Protein AF-A0A1F9C204-F1 (afdb_monomer_lite)

Secondary structure (DSSP, 8-state):
-HHHHHHHHHHHHHHHHHHHHHHHHHHHHS---HHHHHHHHHHHHHHHHHH-GGGHHHHHHHTHHHHHHHHHHHHS-------S-------------------

Radius of gyration: 23.45 Å; chains: 1; bounding box: 31×37×88 Å

Foldseek 3Di:
DVVVVVVLLVVLVVVLVVLLVVLLVCLQPPPDDLVVNLVSLVVSLVSNCVSPVPCSVVCVVPRQVSSQVSSCVRPVDGPDDPDPPPPPPPPDDDDDDDDDDDD

Structure (mmCIF, N/CA/C/O backbone):
data_AF-A0A1F9C204-F1
#
_entry.id   AF-A0A1F9C204-F1
#
loop_
_atom_site.group_PDB
_atom_site.id
_atom_site.type_symbol
_atom_site.label_atom_id
_atom_site.label_alt_id
_atom_site.label_comp_id
_atom_site.label_asym_id
_atom_site.label_entity_id
_atom_site.label_seq_id
_atom_site.pdbx_PDB_ins_code
_atom_site.Cartn_x
_atom_site.Cartn_y
_atom_site.Cartn_z
_atom_site.occupancy
_atom_site.B_iso_or_equiv
_atom_site.auth_seq_id
_atom_site.auth_comp_id
_atom_site.auth_asym_id
_atom_site.auth_atom_id
_atom_site.pdbx_PDB_model_num
ATOM 1 N N . MET A 1 1 ? -12.615 0.674 28.118 1.00 56.62 1 MET A N 1
ATOM 2 C CA . MET A 1 1 ? -12.126 -0.393 27.222 1.00 56.62 1 MET A CA 1
ATOM 3 C C . MET A 1 1 ? -12.145 0.074 25.763 1.00 56.62 1 MET A C 1
ATOM 5 O O . MET A 1 1 ? -11.083 0.045 25.165 1.00 56.62 1 MET A O 1
ATOM 9 N N . GLU A 1 2 ? -13.226 0.686 25.253 1.00 61.03 2 GLU A N 1
ATOM 10 C CA . GLU A 1 2 ? -13.294 1.290 23.890 1.00 61.03 2 GLU A CA 1
ATOM 11 C C . GLU A 1 2 ? -12.102 2.181 23.499 1.00 61.03 2 GLU A C 1
ATOM 13 O O . GLU A 1 2 ? -11.596 2.131 22.383 1.00 61.03 2 GLU A O 1
ATOM 18 N N . ASN A 1 3 ? -11.590 2.978 24.438 1.00 76.06 3 ASN A N 1
ATOM 19 C CA . ASN A 1 3 ? -10.454 3.860 24.173 1.00 76.06 3 ASN A CA 1
ATOM 20 C C . ASN A 1 3 ? -9.137 3.121 23.855 1.00 76.06 3 ASN A C 1
ATOM 22 O O . ASN A 1 3 ? -8.234 3.734 23.292 1.00 76.06 3 ASN A O 1
ATOM 26 N N . GLN A 1 4 ? -8.973 1.854 24.251 1.00 83.38 4 GLN A N 1
ATOM 27 C CA . GLN A 1 4 ? -7.763 1.076 23.951 1.00 83.38 4 GLN A CA 1
ATOM 28 C C . GLN A 1 4 ? -7.838 0.433 22.567 1.00 83.38 4 GLN A C 1
ATOM 30 O O . GLN A 1 4 ? -6.882 0.556 21.807 1.00 83.38 4 GLN A O 1
ATOM 35 N N . GLU A 1 5 ? -8.984 -0.143 22.211 1.00 83.75 5 GLU A N 1
ATOM 36 C CA . GLU A 1 5 ? -9.225 -0.742 20.892 1.00 83.75 5 GLU A CA 1
ATOM 37 C C . GLU A 1 5 ? -9.092 0.303 19.777 1.00 83.75 5 GLU A C 1
ATOM 39 O O . GLU A 1 5 ? -8.323 0.112 18.836 1.00 83.75 5 GLU A O 1
ATOM 44 N N . ILE A 1 6 ? -9.704 1.481 19.954 1.00 86.44 6 ILE A N 1
ATOM 45 C CA . ILE A 1 6 ? -9.585 2.602 19.007 1.00 86.44 6 ILE A CA 1
ATOM 46 C C . ILE A 1 6 ? -8.129 3.083 18.888 1.00 86.44 6 ILE A C 1
ATOM 48 O O . ILE A 1 6 ? -7.662 3.454 17.808 1.00 86.44 6 ILE A O 1
ATOM 52 N N . LYS A 1 7 ? -7.370 3.108 19.990 1.00 89.69 7 LYS A N 1
ATOM 53 C CA . LYS A 1 7 ? -5.949 3.498 19.955 1.00 89.69 7 LYS A CA 1
ATOM 54 C C . LYS A 1 7 ? -5.105 2.478 19.206 1.00 89.69 7 LYS A C 1
ATOM 56 O O . LYS A 1 7 ? -4.199 2.875 18.470 1.00 89.69 7 LYS A O 1
ATOM 61 N N . GLU A 1 8 ? -5.383 1.196 19.400 1.00 88.56 8 GLU A N 1
ATOM 62 C CA . GLU A 1 8 ? -4.668 0.118 18.736 1.00 88.56 8 GLU A CA 1
ATOM 63 C C . GLU A 1 8 ? -4.973 0.093 17.239 1.00 88.56 8 GLU A C 1
ATOM 65 O O . GLU A 1 8 ? -4.045 0.065 16.430 1.00 88.56 8 GLU A O 1
ATOM 70 N N . GLU A 1 9 ? -6.237 0.246 16.856 1.00 86.81 9 GLU A N 1
ATOM 71 C CA . GLU A 1 9 ? -6.642 0.376 15.458 1.00 86.81 9 GLU A CA 1
ATOM 72 C C . GLU A 1 9 ? -5.955 1.577 14.788 1.00 86.81 9 GLU A C 1
ATOM 74 O O . GLU A 1 9 ? -5.287 1.433 13.762 1.00 86.81 9 GLU A O 1
ATOM 79 N N . ASN A 1 10 ? -5.977 2.752 15.426 1.00 90.19 10 ASN A N 1
ATOM 80 C CA . ASN A 1 10 ? -5.262 3.934 14.934 1.00 90.19 10 ASN A CA 1
ATOM 81 C C . ASN A 1 10 ? -3.743 3.729 14.834 1.00 90.19 10 ASN A C 1
ATOM 83 O O . ASN A 1 10 ? -3.071 4.367 14.015 1.00 90.19 10 ASN A O 1
ATOM 87 N N . ARG A 1 11 ? -3.157 2.885 15.689 1.00 91.44 11 ARG A N 1
ATOM 88 C CA . ARG A 1 11 ? -1.736 2.527 15.611 1.00 91.44 11 ARG A CA 1
ATOM 89 C C . ARG A 1 11 ? -1.472 1.644 14.394 1.00 91.44 11 ARG A C 1
ATOM 91 O O . ARG A 1 11 ? -0.537 1.938 13.653 1.00 91.44 11 ARG A O 1
ATOM 98 N N . ARG A 1 12 ? -2.316 0.637 14.148 1.00 91.44 12 ARG A N 1
ATOM 99 C CA . ARG A 1 12 ? -2.231 -0.241 12.970 1.00 91.44 12 ARG A CA 1
ATOM 100 C C . ARG A 1 12 ? -2.407 0.546 11.669 1.00 91.44 12 ARG A C 1
ATOM 102 O O . ARG A 1 12 ? -1.619 0.362 10.747 1.00 91.44 12 ARG A O 1
ATOM 109 N N . ILE A 1 13 ? -3.353 1.492 11.619 1.00 90.56 13 ILE A N 1
ATOM 110 C CA . ILE A 1 13 ? -3.580 2.350 10.440 1.00 90.56 13 ILE A CA 1
ATOM 111 C C . ILE A 1 13 ? -2.344 3.205 10.151 1.00 90.56 13 ILE A C 1
ATOM 113 O O . ILE A 1 13 ? -1.888 3.283 9.011 1.00 90.56 13 ILE A O 1
ATOM 117 N N . ARG A 1 14 ? -1.780 3.853 11.179 1.00 92.94 14 ARG A N 1
ATOM 118 C CA . ARG A 1 14 ? -0.570 4.675 11.021 1.00 92.94 14 ARG A CA 1
ATOM 119 C C . ARG A 1 14 ? 0.629 3.852 10.572 1.00 92.94 14 ARG A C 1
ATOM 121 O O . ARG A 1 14 ? 1.359 4.294 9.693 1.00 92.94 14 ARG A O 1
ATOM 128 N N . PHE A 1 15 ? 0.800 2.666 11.146 1.00 92.81 15 PHE A N 1
ATOM 129 C CA . PHE A 1 15 ? 1.866 1.752 10.762 1.00 92.81 15 PHE A CA 1
ATOM 130 C C . PHE A 1 15 ? 1.729 1.295 9.305 1.00 92.81 15 PHE A C 1
ATOM 132 O O . PHE A 1 15 ? 2.692 1.391 8.551 1.00 92.81 15 PHE A O 1
ATOM 139 N N . LEU A 1 16 ? 0.526 0.900 8.875 1.00 92.31 16 LEU A N 1
ATOM 140 C CA . LEU A 1 16 ? 0.289 0.504 7.487 1.00 92.31 16 LEU A CA 1
ATOM 141 C C . LEU A 1 16 ? 0.556 1.654 6.508 1.00 92.31 16 LEU A C 1
ATOM 143 O O . LEU A 1 16 ? 1.208 1.451 5.490 1.00 92.31 16 LEU A O 1
ATOM 147 N N . ARG A 1 17 ? 0.099 2.874 6.824 1.00 91.75 17 ARG A N 1
ATOM 148 C CA . ARG A 1 17 ? 0.383 4.060 5.996 1.00 91.75 17 ARG A CA 1
ATOM 149 C C . ARG A 1 17 ? 1.883 4.304 5.866 1.00 91.75 17 ARG A C 1
ATOM 151 O O . ARG A 1 17 ? 2.355 4.518 4.759 1.00 91.75 17 ARG A O 1
ATOM 158 N N . PHE A 1 18 ? 2.616 4.215 6.974 1.00 94.81 18 PHE A N 1
ATOM 159 C CA . PHE A 1 18 ? 4.068 4.352 6.965 1.00 94.81 18 PHE A CA 1
ATOM 160 C C . PHE A 1 18 ? 4.746 3.295 6.083 1.00 94.81 18 PHE A C 1
ATOM 162 O O . PHE A 1 18 ? 5.582 3.657 5.262 1.00 94.81 18 PHE A O 1
ATOM 169 N N . LEU A 1 19 ? 4.364 2.017 6.211 1.00 94.56 19 LEU A N 1
ATOM 170 C CA . LEU A 1 19 ? 4.906 0.942 5.374 1.00 94.56 19 LEU A CA 1
ATOM 171 C C . LEU A 1 19 ? 4.646 1.194 3.888 1.00 94.56 19 LEU A C 1
ATOM 173 O O . LEU A 1 19 ? 5.568 1.120 3.087 1.00 94.56 19 LEU A O 1
ATOM 177 N N . VAL A 1 20 ? 3.410 1.545 3.527 1.00 93.56 20 VAL A N 1
ATOM 178 C CA . VAL A 1 20 ? 3.053 1.848 2.136 1.00 93.56 20 VAL A CA 1
ATOM 179 C C . VAL A 1 20 ? 3.877 3.015 1.596 1.00 93.56 20 VAL A C 1
ATOM 181 O O . VAL A 1 20 ? 4.422 2.921 0.498 1.00 93.56 20 VAL A O 1
ATOM 184 N N . ASP A 1 21 ? 3.974 4.108 2.352 1.00 93.81 21 ASP A N 1
ATOM 185 C CA . ASP A 1 21 ? 4.703 5.302 1.925 1.00 93.81 21 ASP A CA 1
ATOM 186 C C . ASP A 1 21 ? 6.206 5.015 1.773 1.00 93.81 21 ASP A C 1
ATOM 188 O O . ASP A 1 21 ? 6.833 5.508 0.833 1.00 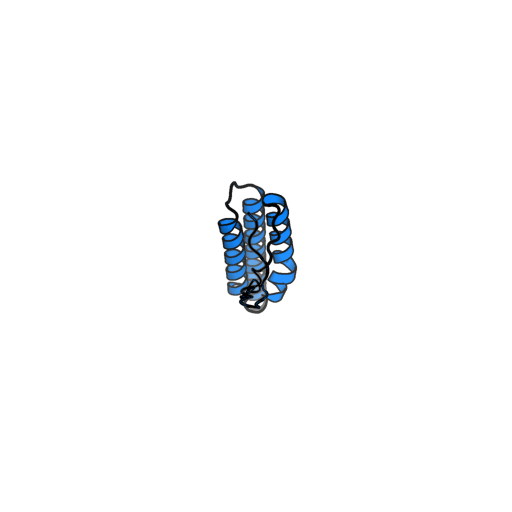93.81 21 ASP A O 1
ATOM 192 N N . LEU A 1 22 ? 6.781 4.194 2.659 1.00 94.12 22 LEU A N 1
ATOM 193 C CA . LEU A 1 22 ? 8.168 3.739 2.562 1.00 94.12 22 LEU A CA 1
ATOM 194 C C . LEU A 1 22 ? 8.386 2.885 1.309 1.00 94.12 22 LEU A C 1
ATOM 196 O O . LEU A 1 22 ? 9.309 3.153 0.543 1.00 94.12 22 LEU A O 1
ATOM 200 N N . SER A 1 23 ? 7.519 1.905 1.063 1.00 93.94 23 SER A N 1
ATOM 201 C CA . SER A 1 23 ? 7.635 1.023 -0.098 1.00 93.94 23 SER A CA 1
ATOM 202 C C . SER A 1 23 ? 7.452 1.766 -1.419 1.00 93.94 23 SER A C 1
ATOM 204 O O . SER A 1 23 ? 8.187 1.518 -2.371 1.00 93.94 23 SER A O 1
ATOM 206 N N . LEU A 1 24 ? 6.521 2.725 -1.478 1.00 93.00 24 LEU A N 1
ATOM 207 C CA . LEU A 1 24 ? 6.361 3.597 -2.643 1.00 93.00 24 LEU A CA 1
ATOM 208 C C . LEU A 1 24 ? 7.634 4.396 -2.920 1.00 93.00 24 LEU A C 1
ATOM 210 O O . LEU A 1 24 ? 8.054 4.469 -4.071 1.00 93.00 24 LEU A O 1
ATOM 214 N N . ARG A 1 25 ? 8.256 4.969 -1.882 1.00 93.00 25 ARG A N 1
ATOM 215 C CA . ARG A 1 25 ? 9.525 5.694 -2.027 1.00 93.00 25 ARG A CA 1
ATOM 216 C C . ARG A 1 25 ? 10.646 4.782 -2.492 1.00 93.00 25 ARG A C 1
ATOM 218 O O . ARG A 1 25 ? 11.380 5.193 -3.375 1.00 93.00 25 ARG A O 1
ATOM 225 N N . SER A 1 26 ? 10.740 3.569 -1.953 1.00 91.81 26 SER A N 1
ATOM 226 C CA . SER A 1 26 ? 11.785 2.621 -2.341 1.00 91.81 26 SER A CA 1
ATOM 227 C C . SER A 1 26 ? 11.692 2.270 -3.827 1.00 91.81 26 SER A C 1
ATOM 229 O O . SER A 1 26 ? 12.641 2.500 -4.570 1.00 91.81 26 SER A O 1
ATOM 2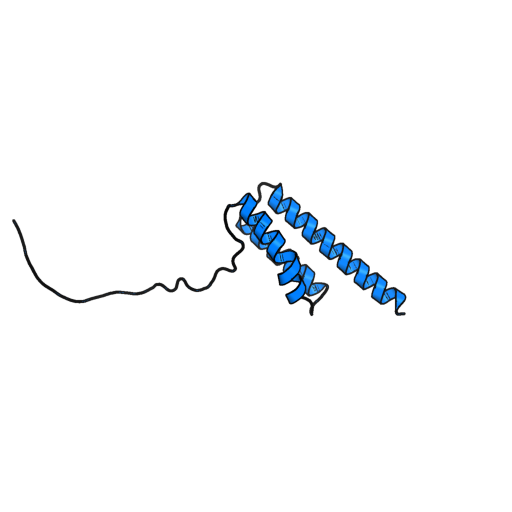31 N N . ILE A 1 27 ? 10.497 1.903 -4.310 1.00 89.56 27 ILE A N 1
ATOM 232 C CA . ILE A 1 27 ? 10.236 1.690 -5.747 1.00 89.56 27 ILE A CA 1
ATOM 233 C C . ILE A 1 27 ? 10.588 2.944 -6.560 1.00 89.56 27 ILE A C 1
ATOM 235 O O . ILE A 1 27 ? 11.139 2.865 -7.654 1.00 89.56 27 ILE A O 1
ATOM 239 N N . GLN A 1 28 ? 10.245 4.121 -6.037 1.00 87.69 28 GLN A N 1
ATOM 240 C CA . GLN A 1 28 ? 10.458 5.399 -6.700 1.00 87.69 28 GLN A CA 1
ATOM 241 C C . GLN A 1 28 ? 11.851 5.991 -6.565 1.00 87.69 28 GLN A C 1
ATOM 243 O O . GLN A 1 28 ? 12.040 7.033 -7.180 1.00 87.69 28 GLN A O 1
ATOM 248 N N . GLN A 1 29 ? 12.796 5.467 -5.796 1.00 85.06 29 GLN A N 1
ATOM 249 C CA . GLN A 1 29 ? 14.078 6.146 -5.549 1.00 85.06 29 GLN A CA 1
ATOM 250 C C . GLN A 1 29 ? 15.273 5.205 -5.625 1.00 85.06 29 GLN A C 1
ATOM 252 O O . GLN A 1 29 ? 16.329 5.648 -6.072 1.00 85.06 29 GLN A O 1
ATOM 257 N N . ASP A 1 30 ? 15.096 3.948 -5.238 1.00 80.81 30 ASP A N 1
ATOM 258 C CA . ASP A 1 30 ? 16.169 2.967 -5.195 1.00 80.81 30 ASP A CA 1
ATOM 259 C C . ASP A 1 30 ? 16.343 2.286 -6.559 1.00 80.81 30 ASP A C 1
ATOM 261 O O . ASP A 1 30 ? 15.425 2.244 -7.383 1.00 80.81 30 ASP A O 1
ATOM 265 N N . ASP A 1 31 ? 17.532 1.729 -6.788 1.00 77.62 31 ASP A N 1
ATOM 266 C CA . ASP A 1 31 ? 17.857 0.929 -7.975 1.00 77.62 31 ASP A CA 1
ATOM 267 C C . ASP A 1 31 ? 17.361 -0.517 -7.772 1.00 77.62 31 ASP A C 1
ATOM 269 O O . ASP A 1 31 ? 18.126 -1.481 -7.768 1.00 77.62 31 ASP A O 1
ATOM 273 N N . LEU A 1 32 ? 16.063 -0.653 -7.479 1.00 84.19 32 LEU A N 1
ATOM 274 C CA . LEU A 1 32 ? 15.423 -1.942 -7.232 1.00 84.19 32 LEU A CA 1
ATOM 275 C C . LEU A 1 32 ? 15.109 -2.636 -8.568 1.00 84.19 32 LEU A C 1
ATOM 277 O O . LEU A 1 32 ? 14.514 -2.010 -9.451 1.00 84.19 32 LEU A O 1
ATOM 281 N N . PRO A 1 33 ? 15.419 -3.934 -8.735 1.00 87.19 33 PRO A N 1
ATOM 282 C CA . PRO A 1 33 ? 14.943 -4.688 -9.884 1.00 87.19 33 PRO A CA 1
ATOM 283 C C . PRO A 1 33 ? 13.421 -4.875 -9.818 1.00 87.19 33 PRO A C 1
ATOM 285 O O . PRO A 1 33 ? 12.802 -4.867 -8.751 1.00 87.19 33 PRO A O 1
ATOM 288 N N . LEU A 1 34 ? 12.810 -5.081 -10.986 1.00 84.50 34 LEU A N 1
ATOM 289 C CA . LEU A 1 34 ? 11.359 -5.200 -11.126 1.00 84.50 34 LEU A CA 1
ATOM 290 C C . LEU A 1 34 ? 10.766 -6.296 -10.220 1.00 84.50 34 LEU A C 1
ATOM 292 O O . LEU A 1 34 ? 9.752 -6.061 -9.566 1.00 84.50 34 LEU A O 1
ATOM 296 N N . ASP A 1 35 ? 11.412 -7.461 -10.142 1.00 86.69 35 ASP A N 1
ATOM 297 C CA . ASP A 1 35 ? 10.954 -8.588 -9.318 1.00 86.69 35 ASP A CA 1
ATOM 298 C C . ASP A 1 35 ? 10.922 -8.245 -7.822 1.00 86.69 35 ASP A C 1
ATOM 300 O O . ASP A 1 35 ? 9.977 -8.611 -7.119 1.00 86.69 35 ASP A O 1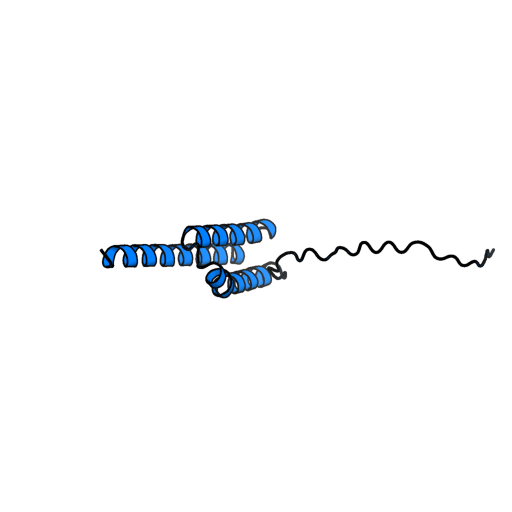
ATOM 304 N N . GLU A 1 36 ? 11.906 -7.485 -7.335 1.00 88.19 36 GLU A N 1
ATOM 305 C CA . GLU A 1 36 ? 11.924 -7.010 -5.949 1.00 88.19 36 GLU A CA 1
ATOM 306 C C . GLU A 1 36 ? 10.830 -5.969 -5.705 1.00 88.19 36 GLU A C 1
ATOM 308 O O . GLU A 1 36 ? 10.184 -5.999 -4.658 1.00 88.19 36 GLU A O 1
ATOM 313 N N . ALA A 1 37 ? 10.547 -5.095 -6.678 1.00 88.69 37 ALA A N 1
ATOM 314 C CA . ALA A 1 37 ? 9.445 -4.142 -6.570 1.00 88.69 37 ALA A CA 1
ATOM 315 C C . ALA A 1 37 ? 8.088 -4.861 -6.454 1.00 88.69 37 ALA A C 1
ATOM 317 O O . ALA A 1 37 ? 7.262 -4.481 -5.623 1.00 88.69 37 ALA A O 1
ATOM 318 N N . PHE A 1 38 ? 7.862 -5.926 -7.233 1.00 88.69 38 PHE A N 1
ATOM 319 C CA . PHE A 1 38 ? 6.677 -6.779 -7.088 1.00 88.69 38 PHE A CA 1
ATOM 320 C C . PHE A 1 38 ? 6.642 -7.489 -5.729 1.00 88.69 38 PHE A C 1
ATOM 322 O O . PHE A 1 38 ? 5.602 -7.485 -5.066 1.00 88.69 38 PHE A O 1
ATOM 329 N N . GLY A 1 39 ? 7.772 -8.052 -5.292 1.00 90.69 39 GLY A N 1
ATOM 330 C CA . GLY A 1 39 ? 7.902 -8.691 -3.982 1.00 90.69 39 GLY A CA 1
ATOM 331 C C . GLY A 1 39 ? 7.540 -7.745 -2.837 1.00 90.69 39 GLY A C 1
ATOM 332 O O . GLY A 1 39 ? 6.750 -8.101 -1.966 1.00 90.69 39 GLY A O 1
ATOM 333 N N . LEU A 1 40 ? 8.018 -6.501 -2.898 1.00 91.88 40 LEU A N 1
ATOM 334 C CA . LEU A 1 40 ? 7.730 -5.467 -1.910 1.00 91.88 40 LEU A CA 1
ATOM 335 C C . LEU A 1 40 ? 6.228 -5.155 -1.827 1.00 91.88 40 LEU A C 1
ATOM 337 O O . LEU A 1 40 ? 5.679 -5.016 -0.734 1.00 91.88 40 LEU A O 1
ATOM 341 N N . VAL A 1 41 ? 5.535 -5.076 -2.968 1.00 91.12 41 VAL A N 1
ATOM 342 C CA . VAL A 1 41 ? 4.077 -4.861 -2.994 1.00 91.12 41 VAL A CA 1
ATOM 343 C C . VAL A 1 41 ? 3.336 -6.029 -2.338 1.00 91.12 41 VAL A C 1
ATOM 345 O O . VAL A 1 41 ? 2.415 -5.802 -1.547 1.00 91.12 41 VAL A O 1
ATOM 348 N N . GLU A 1 42 ? 3.748 -7.267 -2.616 1.00 92.00 42 GLU A N 1
ATOM 349 C CA . GLU A 1 42 ? 3.166 -8.467 -2.005 1.00 92.00 42 GLU A CA 1
ATOM 350 C C . GLU A 1 42 ? 3.424 -8.542 -0.493 1.00 92.00 42 GLU A C 1
ATOM 352 O O . GLU A 1 42 ? 2.530 -8.902 0.277 1.00 92.00 42 GLU A O 1
ATOM 357 N N . GLU A 1 43 ? 4.609 -8.150 -0.029 1.00 93.38 43 GLU A N 1
ATOM 358 C CA . GLU A 1 43 ? 4.924 -8.075 1.400 1.00 93.38 43 GLU A CA 1
ATOM 359 C C . GLU A 1 43 ? 4.054 -7.046 2.124 1.00 93.38 43 GLU A C 1
ATOM 361 O O . GLU A 1 43 ? 3.479 -7.345 3.176 1.00 93.38 43 GLU A O 1
ATOM 366 N N . VAL A 1 44 ? 3.883 -5.856 1.540 1.00 93.31 44 VAL A N 1
ATOM 367 C CA . VAL A 1 44 ? 3.004 -4.818 2.094 1.00 93.31 44 VAL A CA 1
ATOM 368 C C . VAL A 1 44 ? 1.552 -5.291 2.113 1.00 93.31 44 VAL A C 1
ATOM 370 O O . VAL A 1 44 ? 0.854 -5.068 3.106 1.00 93.31 44 VAL A O 1
ATOM 373 N N . LYS A 1 45 ? 1.094 -5.987 1.063 1.00 91.19 45 LYS A N 1
ATOM 374 C CA . LYS A 1 45 ? -0.241 -6.595 1.028 1.00 91.19 45 LYS A CA 1
ATOM 375 C C . LYS A 1 45 ? -0.412 -7.598 2.169 1.00 91.19 45 LYS A C 1
ATOM 377 O O . LYS A 1 45 ? -1.365 -7.489 2.937 1.00 91.19 45 LYS A O 1
ATOM 382 N N . ARG A 1 46 ? 0.526 -8.533 2.342 1.00 91.94 46 ARG A N 1
ATOM 383 C CA . ARG A 1 46 ? 0.499 -9.513 3.444 1.00 91.94 46 ARG A CA 1
ATOM 384 C C . ARG A 1 46 ? 0.486 -8.833 4.811 1.00 91.94 46 ARG A C 1
ATOM 386 O O . ARG A 1 46 ? -0.295 -9.220 5.677 1.00 91.94 46 ARG A O 1
ATOM 393 N N . ALA A 1 47 ? 1.295 -7.791 5.003 1.00 92.12 47 ALA A N 1
ATOM 394 C CA . ALA A 1 47 ? 1.298 -7.010 6.236 1.00 92.12 47 ALA A CA 1
ATOM 395 C C . ALA A 1 47 ? -0.057 -6.325 6.484 1.00 92.12 47 ALA A C 1
ATOM 397 O O . ALA A 1 47 ? -0.564 -6.357 7.605 1.00 92.12 47 ALA A O 1
ATOM 398 N N . ALA A 1 48 ? -0.679 -5.760 5.445 1.00 91.12 48 ALA A N 1
ATOM 399 C CA . ALA A 1 48 ? -2.006 -5.159 5.534 1.00 91.12 48 ALA A CA 1
ATOM 400 C C . ALA A 1 48 ? -3.070 -6.179 5.958 1.00 91.12 48 ALA A C 1
ATOM 402 O O . ALA A 1 48 ? -3.857 -5.886 6.856 1.00 91.12 48 ALA A O 1
ATOM 403 N N . LEU A 1 49 ? -3.056 -7.379 5.370 1.00 90.69 49 LEU A N 1
ATOM 404 C CA . LEU A 1 49 ? -3.987 -8.461 5.705 1.00 90.69 49 LEU A CA 1
ATOM 405 C C . LEU A 1 49 ? -3.765 -9.011 7.117 1.00 90.69 49 LEU A C 1
ATOM 407 O O . LEU A 1 49 ? -4.728 -9.308 7.813 1.00 90.69 49 LEU A O 1
ATOM 411 N N . ASN A 1 50 ? -2.521 -9.074 7.591 1.00 91.25 50 ASN A N 1
ATOM 412 C CA . ASN A 1 50 ? -2.236 -9.472 8.972 1.00 91.25 50 ASN A CA 1
ATOM 413 C C . ASN A 1 50 ? -2.754 -8.445 9.994 1.00 91.25 50 ASN A C 1
ATOM 415 O O . ASN A 1 50 ? -3.195 -8.815 11.080 1.00 91.25 50 ASN A O 1
ATOM 419 N N . LEU A 1 51 ? -2.700 -7.152 9.662 1.00 88.69 51 LEU A N 1
ATOM 420 C CA . LEU A 1 51 ? -3.200 -6.076 10.526 1.00 88.69 51 LEU A CA 1
ATOM 421 C C . LEU A 1 51 ? -4.726 -5.928 10.447 1.00 88.69 51 LEU A C 1
ATOM 423 O O . LEU A 1 51 ? -5.359 -5.583 11.450 1.00 88.69 51 LEU A O 1
ATOM 427 N N . PHE A 1 52 ? -5.292 -6.170 9.261 1.00 88.50 52 PHE A N 1
ATOM 428 C CA . PHE A 1 52 ? -6.698 -5.975 8.913 1.00 88.50 52 PHE A CA 1
ATOM 429 C C . PHE A 1 52 ? -7.208 -7.108 7.997 1.00 88.50 52 PHE A C 1
ATOM 431 O O . PHE A 1 52 ? -7.381 -6.896 6.792 1.00 88.50 52 PHE A O 1
ATOM 438 N N . PRO A 1 53 ? -7.503 -8.298 8.550 1.00 82.25 53 PRO A N 1
ATOM 439 C CA . PRO A 1 53 ? -7.838 -9.492 7.763 1.00 82.25 53 PRO A CA 1
ATOM 440 C C . PRO A 1 53 ? -9.043 -9.308 6.837 1.00 82.25 53 PRO A C 1
ATOM 442 O O . PRO A 1 53 ? -9.078 -9.827 5.729 1.00 82.25 53 PRO A O 1
ATOM 445 N N . GLU A 1 54 ? -10.021 -8.511 7.264 1.00 83.62 54 GLU A N 1
ATOM 446 C CA . GLU A 1 54 ? -11.269 -8.283 6.527 1.00 83.62 54 GLU A CA 1
ATOM 447 C C . GLU A 1 54 ? -11.192 -7.116 5.529 1.00 83.62 54 GLU A C 1
ATOM 449 O O . GLU A 1 54 ? -12.191 -6.762 4.901 1.00 83.62 54 GLU A O 1
ATOM 454 N N . LYS A 1 55 ? -10.035 -6.449 5.405 1.00 83.81 55 LYS A N 1
ATOM 455 C CA . LYS A 1 55 ? -9.896 -5.198 4.638 1.00 83.81 55 LYS A CA 1
ATOM 456 C C . LYS A 1 55 ? -9.044 -5.343 3.378 1.00 83.81 55 LYS A C 1
ATOM 458 O O . LYS A 1 55 ? -8.547 -4.340 2.867 1.00 83.81 55 LYS A O 1
ATOM 463 N N . GLU A 1 56 ? -8.936 -6.551 2.823 1.00 83.88 56 GLU A N 1
ATOM 464 C CA . GLU A 1 56 ? -8.234 -6.790 1.553 1.00 83.88 56 GLU A CA 1
ATOM 465 C C . GLU A 1 56 ? -8.739 -5.875 0.433 1.00 83.88 56 GLU A C 1
ATOM 467 O O . GLU A 1 56 ? -7.958 -5.187 -0.218 1.00 83.88 56 GLU A O 1
ATOM 472 N N . VAL A 1 57 ? -10.059 -5.785 0.267 1.00 83.88 57 VAL A N 1
ATOM 473 C CA . VAL A 1 57 ? -10.679 -4.950 -0.773 1.00 83.88 57 VAL A CA 1
ATOM 474 C C . VAL A 1 57 ? -10.289 -3.476 -0.619 1.00 83.88 57 VAL A C 1
ATOM 476 O O . VAL A 1 57 ? -10.063 -2.784 -1.608 1.00 83.88 57 VAL A O 1
ATOM 479 N N . ALA A 1 58 ? -10.152 -2.982 0.614 1.00 85.75 58 ALA A N 1
ATOM 480 C CA . ALA A 1 58 ? -9.717 -1.608 0.849 1.00 85.75 58 ALA A CA 1
ATOM 481 C C . ALA A 1 58 ? -8.256 -1.398 0.425 1.00 85.75 58 ALA A C 1
ATOM 483 O O . ALA A 1 58 ? -7.928 -0.356 -0.142 1.00 85.75 58 ALA A O 1
ATOM 484 N N . PHE A 1 59 ? -7.390 -2.391 0.650 1.00 86.19 59 PHE A N 1
ATOM 485 C CA . PHE A 1 59 ? -6.010 -2.350 0.173 1.00 86.19 59 PHE A CA 1
ATOM 486 C C . PHE A 1 59 ? -5.945 -2.285 -1.357 1.00 86.19 59 PHE A C 1
ATOM 488 O O . PHE A 1 59 ? -5.282 -1.409 -1.922 1.00 86.19 59 PHE A O 1
ATOM 495 N N . GLU A 1 60 ? -6.690 -3.171 -2.013 1.00 86.81 60 GLU A N 1
ATOM 496 C CA . GLU A 1 60 ? -6.795 -3.268 -3.470 1.00 86.81 60 GLU A CA 1
ATOM 497 C C . GLU A 1 60 ? -7.332 -1.976 -4.106 1.00 86.81 60 GLU A C 1
ATOM 499 O O . GLU A 1 60 ? -6.852 -1.559 -5.155 1.00 86.81 60 GLU A O 1
ATOM 504 N N . LEU A 1 61 ? -8.279 -1.288 -3.461 1.00 88.19 61 LEU A N 1
ATOM 505 C CA . LEU A 1 61 ? -8.853 -0.044 -3.985 1.00 88.19 61 LEU A CA 1
ATOM 506 C C . LEU A 1 61 ? -7.989 1.197 -3.716 1.00 88.19 61 LEU A C 1
ATOM 508 O O . LEU A 1 61 ? -7.980 2.127 -4.522 1.00 88.19 61 LEU A O 1
ATOM 512 N N . ILE A 1 62 ? -7.291 1.254 -2.579 1.00 88.81 62 ILE A N 1
ATOM 513 C CA . ILE A 1 62 ? -6.626 2.485 -2.118 1.00 88.81 62 ILE A CA 1
ATOM 514 C C . ILE A 1 62 ? -5.130 2.477 -2.428 1.00 88.81 62 ILE A C 1
ATOM 516 O O . ILE A 1 62 ? -4.579 3.505 -2.840 1.00 88.81 62 ILE A O 1
ATOM 520 N N . TYR A 1 63 ? -4.462 1.347 -2.196 1.00 90.31 63 TYR A N 1
ATOM 521 C CA . TYR A 1 63 ? -3.004 1.261 -2.215 1.00 90.31 63 TYR A CA 1
ATOM 522 C C . TYR A 1 63 ? -2.473 0.643 -3.502 1.00 90.31 63 TYR A C 1
ATOM 524 O O . TYR A 1 63 ? -1.521 1.182 -4.068 1.00 90.31 63 TYR A O 1
ATOM 532 N N . ARG A 1 64 ? -3.114 -0.406 -4.029 1.00 88.94 64 ARG A N 1
ATOM 533 C CA . ARG A 1 64 ? -2.664 -1.047 -5.275 1.00 88.94 64 ARG A CA 1
ATOM 534 C C . ARG A 1 64 ? -2.554 -0.085 -6.468 1.00 88.94 64 ARG A C 1
ATOM 536 O O . ARG A 1 64 ? -1.510 -0.111 -7.118 1.00 88.94 64 ARG A O 1
ATOM 543 N N . PRO A 1 65 ? -3.501 0.846 -6.719 1.00 90.56 65 PRO A N 1
ATOM 544 C CA . PRO A 1 65 ? -3.365 1.803 -7.818 1.00 90.56 65 PRO A CA 1
ATOM 545 C C . PRO A 1 65 ? -2.175 2.756 -7.643 1.00 90.56 65 PRO A C 1
ATOM 547 O O . PRO A 1 65 ? -1.649 3.282 -8.621 1.00 90.56 65 PRO A O 1
ATOM 550 N N . ARG A 1 66 ? -1.733 3.003 -6.402 1.00 90.94 66 ARG A N 1
ATOM 551 C CA . ARG A 1 66 ? -0.561 3.848 -6.120 1.00 90.94 66 ARG A CA 1
ATOM 552 C C . ARG A 1 66 ? 0.729 3.114 -6.451 1.00 90.94 66 ARG A C 1
ATOM 554 O O . ARG A 1 66 ? 1.592 3.694 -7.100 1.00 90.94 66 ARG A O 1
ATOM 561 N N . PHE A 1 67 ? 0.825 1.851 -6.042 1.00 91.12 67 PHE A N 1
ATOM 562 C CA . PHE A 1 67 ? 1.955 0.994 -6.388 1.00 91.12 67 PHE A CA 1
ATOM 563 C C . PHE A 1 67 ? 2.057 0.801 -7.893 1.00 91.12 67 PHE A C 1
ATOM 565 O O . PHE A 1 67 ? 3.125 1.009 -8.448 1.00 91.12 67 PHE A O 1
ATOM 572 N N . GLN A 1 68 ? 0.934 0.541 -8.563 1.00 89.56 68 GLN A N 1
ATOM 573 C CA . GLN A 1 68 ? 0.894 0.440 -10.016 1.00 89.56 68 GLN A CA 1
ATOM 574 C C . GLN A 1 68 ? 1.473 1.689 -10.692 1.00 89.56 68 GLN A C 1
ATOM 576 O O . GLN A 1 68 ? 2.368 1.561 -11.516 1.00 89.56 68 GLN A O 1
ATOM 581 N N . ARG A 1 69 ? 1.045 2.894 -10.293 1.00 90.56 69 ARG A N 1
ATOM 582 C CA . ARG A 1 69 ? 1.599 4.145 -10.841 1.00 90.56 69 ARG A CA 1
ATOM 583 C C . ARG A 1 69 ? 3.092 4.307 -10.561 1.00 90.56 69 ARG A C 1
ATOM 585 O O . ARG A 1 69 ? 3.811 4.808 -11.417 1.00 90.56 69 ARG A O 1
ATOM 592 N N . ALA A 1 70 ? 3.558 3.925 -9.371 1.00 89.56 70 ALA A N 1
ATOM 593 C CA . ALA A 1 70 ? 4.974 3.998 -9.017 1.00 89.56 70 ALA A CA 1
ATOM 594 C C . ALA A 1 70 ? 5.821 3.039 -9.869 1.00 89.56 70 ALA A C 1
ATOM 596 O O . ALA A 1 70 ? 6.843 3.453 -10.411 1.00 89.56 70 ALA A O 1
ATOM 597 N N . THR A 1 71 ? 5.362 1.799 -10.035 1.00 87.88 71 THR A N 1
ATOM 598 C CA . THR A 1 71 ? 6.005 0.781 -10.871 1.00 87.88 71 THR A CA 1
ATOM 599 C C . THR A 1 71 ? 5.975 1.175 -12.349 1.00 87.88 71 THR A C 1
ATOM 601 O O . THR A 1 71 ? 7.007 1.122 -13.008 1.00 87.88 71 THR A O 1
ATOM 604 N N . GLU A 1 72 ? 4.844 1.659 -12.870 1.00 89.62 72 GLU A N 1
ATOM 605 C CA . GLU A 1 72 ? 4.726 2.143 -14.255 1.00 89.62 72 GLU A CA 1
ATOM 606 C C . GLU A 1 72 ? 5.666 3.312 -14.531 1.00 89.62 72 GLU A C 1
ATOM 608 O O . GLU A 1 72 ? 6.358 3.321 -15.544 1.00 89.62 72 GLU A O 1
ATOM 613 N N . ALA A 1 73 ? 5.729 4.286 -13.621 1.00 87.75 73 ALA A N 1
ATOM 614 C CA . ALA A 1 73 ? 6.599 5.447 -13.779 1.00 87.75 73 ALA A CA 1
ATOM 615 C C . ALA A 1 73 ? 8.089 5.073 -13.784 1.00 87.75 73 ALA A C 1
ATOM 617 O O . ALA A 1 73 ? 8.891 5.768 -14.404 1.00 87.75 73 ALA A O 1
ATOM 618 N N . ARG A 1 74 ? 8.463 3.999 -13.080 1.00 85.75 74 ARG A N 1
ATOM 619 C CA . ARG A 1 74 ? 9.856 3.564 -12.926 1.00 85.75 74 ARG A CA 1
ATOM 620 C C . ARG A 1 74 ? 10.299 2.557 -13.982 1.00 85.75 74 ARG A C 1
ATOM 622 O O . ARG A 1 74 ? 11.394 2.698 -14.514 1.00 85.75 74 ARG A O 1
ATOM 629 N N . PHE A 1 75 ? 9.455 1.583 -14.305 1.00 85.44 75 PHE A N 1
ATOM 630 C CA . PHE A 1 75 ? 9.794 0.455 -15.178 1.00 85.44 75 PHE A CA 1
ATOM 631 C C . PHE A 1 75 ? 9.055 0.470 -16.521 1.00 85.44 75 PHE A C 1
ATOM 633 O O . PHE A 1 75 ? 9.350 -0.349 -17.386 1.00 85.44 75 PHE A O 1
ATOM 640 N N . GLY A 1 76 ? 8.076 1.359 -16.712 1.00 84.06 76 GLY A N 1
ATOM 641 C CA . GLY A 1 76 ? 7.248 1.406 -17.922 1.00 84.06 76 GLY A CA 1
ATOM 642 C C . GLY A 1 76 ? 6.252 0.248 -18.053 1.00 84.06 76 GLY A C 1
ATOM 643 O O . GLY A 1 76 ? 5.636 0.095 -19.105 1.00 84.06 76 GLY A O 1
ATOM 644 N N . ILE A 1 77 ? 6.093 -0.572 -17.008 1.00 78.75 77 ILE A N 1
ATOM 645 C CA . ILE A 1 77 ? 5.247 -1.770 -17.011 1.00 78.75 77 ILE A CA 1
ATOM 646 C C . ILE A 1 77 ? 4.155 -1.621 -15.944 1.00 78.75 77 ILE A C 1
ATOM 648 O O . ILE A 1 77 ?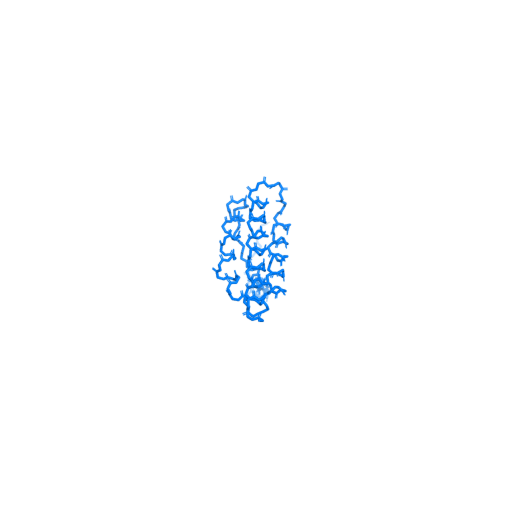 4.472 -1.306 -14.792 1.00 78.75 77 ILE A O 1
ATOM 652 N N . PRO A 1 78 ? 2.876 -1.867 -16.286 1.00 74.19 78 PRO A N 1
ATOM 653 C CA . PRO A 1 78 ? 1.804 -1.891 -15.306 1.00 74.19 78 PRO A CA 1
ATOM 654 C C . PRO A 1 78 ? 1.955 -3.082 -14.367 1.00 74.19 78 PRO A C 1
ATOM 656 O O . PRO A 1 78 ? 2.213 -4.203 -14.811 1.00 74.19 78 PRO A O 1
ATOM 659 N N . LEU A 1 79 ? 1.711 -2.849 -13.072 1.00 69.00 79 LEU A N 1
ATOM 660 C CA . LEU A 1 79 ? 1.562 -3.887 -12.045 1.00 69.00 79 LEU A CA 1
ATOM 661 C C . LEU A 1 79 ? 0.258 -4.673 -12.287 1.00 69.00 79 LEU A C 1
ATOM 663 O O . LEU A 1 79 ? -0.678 -4.664 -11.487 1.00 69.00 79 LEU A O 1
ATOM 667 N N . THR A 1 80 ? 0.160 -5.304 -13.450 1.00 65.44 80 THR A N 1
ATOM 668 C CA . THR A 1 80 ? -0.919 -6.219 -13.788 1.00 65.44 80 THR A CA 1
ATOM 669 C C . THR A 1 80 ? -0.654 -7.529 -13.057 1.00 65.44 80 THR A C 1
ATOM 671 O O . THR A 1 80 ? 0.488 -7.990 -13.030 1.00 65.44 80 THR A O 1
ATOM 674 N N . PRO A 1 81 ? -1.669 -8.153 -12.432 1.00 54.47 81 PRO A N 1
ATOM 675 C CA . PRO A 1 81 ? -1.518 -9.551 -12.064 1.00 54.47 81 PRO A CA 1
ATOM 676 C C . PRO A 1 81 ? -1.173 -10.308 -13.355 1.00 54.47 81 PRO A C 1
ATOM 678 O O . PRO A 1 81 ? -1.837 -10.054 -14.370 1.00 54.47 81 PRO A O 1
ATOM 681 N N . PRO A 1 82 ? -0.156 -11.191 -13.361 1.00 47.59 82 PRO A N 1
ATOM 682 C CA . PRO A 1 82 ? 0.111 -12.024 -14.520 1.00 47.59 82 PRO A CA 1
ATOM 683 C C . PRO A 1 82 ? -1.167 -12.808 -14.794 1.00 47.59 82 PRO A C 1
ATOM 685 O O . PRO A 1 82 ? -1.540 -13.712 -14.049 1.00 47.59 82 PRO A O 1
ATOM 688 N N . SER A 1 83 ? -1.903 -12.396 -15.823 1.00 43.47 83 SER A N 1
ATOM 689 C CA . SER A 1 83 ? -3.069 -13.136 -16.269 1.00 43.47 83 SER A CA 1
ATOM 690 C C . SER A 1 83 ? -2.539 -14.475 -16.773 1.00 43.47 83 SER A C 1
ATOM 692 O O . SER A 1 83 ? -1.685 -14.471 -17.665 1.00 43.47 83 SER A O 1
ATOM 694 N N . PRO A 1 84 ? -2.997 -15.623 -16.247 1.00 54.00 84 PRO A N 1
ATOM 695 C CA . PRO A 1 84 ? -2.607 -16.920 -16.771 1.00 54.00 84 PRO A CA 1
ATOM 696 C C . PRO A 1 84 ? -3.410 -17.180 -18.046 1.00 54.00 84 PRO A C 1
ATOM 698 O O . PRO A 1 84 ? -4.217 -18.093 -18.108 1.00 54.00 84 PRO A O 1
ATOM 701 N N . LEU A 1 85 ? -3.236 -16.338 -19.061 1.00 49.97 85 LEU A N 1
ATOM 702 C CA . LEU A 1 85 ? -3.784 -16.528 -20.397 1.00 49.97 85 LEU A CA 1
ATOM 703 C C . LEU A 1 85 ? -2.739 -16.097 -21.425 1.00 49.97 85 LEU A C 1
ATOM 705 O O . LEU A 1 85 ? -2.958 -15.225 -22.255 1.00 49.97 85 LEU A O 1
ATOM 709 N N . ARG A 1 86 ? -1.589 -16.773 -21.389 1.00 46.88 86 ARG A N 1
ATOM 710 C CA . ARG A 1 86 ? -0.890 -17.112 -22.631 1.00 46.88 86 ARG A CA 1
ATOM 711 C C . ARG A 1 86 ? -0.703 -18.618 -22.740 1.00 46.88 86 ARG A C 1
ATOM 713 O O . ARG A 1 86 ? 0.380 -19.128 -22.991 1.00 46.88 86 ARG A O 1
ATOM 720 N N . GLY A 1 87 ? -1.814 -19.328 -22.568 1.00 49.47 87 GLY A N 1
ATOM 721 C CA . GLY A 1 87 ? -2.038 -20.587 -23.260 1.00 49.47 87 GLY A CA 1
ATOM 722 C C . GLY A 1 87 ? -2.410 -20.292 -24.712 1.00 49.47 87 GLY A C 1
ATOM 723 O O . GLY A 1 87 ? -3.546 -20.502 -25.103 1.00 49.47 87 GLY A O 1
ATOM 724 N N . GLU A 1 88 ? -1.465 -19.793 -25.506 1.00 47.84 88 GLU A N 1
ATOM 725 C CA . GLU A 1 88 ? -1.552 -19.866 -26.969 1.00 47.84 88 GLU A CA 1
ATOM 726 C C . GLU A 1 88 ? -0.571 -20.930 -27.458 1.00 47.84 88 GLU A C 1
ATOM 728 O O . GLU A 1 88 ? 0.290 -20.708 -28.300 1.00 47.84 88 GLU A O 1
ATOM 733 N N . GLY A 1 89 ? -0.707 -22.127 -26.889 1.00 53.59 89 GLY A N 1
ATOM 734 C CA . GLY A 1 89 ? -0.370 -23.352 -27.591 1.00 53.59 89 GLY A CA 1
ATOM 735 C C . GLY A 1 89 ? -1.535 -23.704 -28.506 1.00 53.59 89 GLY A C 1
ATOM 736 O O . GLY A 1 89 ? -2.310 -24.599 -28.185 1.00 53.59 89 GLY A O 1
ATOM 737 N N . LYS A 1 90 ? -1.685 -23.004 -29.635 1.00 46.81 90 LYS A N 1
ATOM 738 C CA . LYS A 1 90 ? -2.446 -23.553 -30.760 1.00 46.81 90 LYS A CA 1
ATOM 739 C C . LYS A 1 90 ? -1.438 -24.216 -31.685 1.00 46.81 90 LYS A C 1
ATOM 741 O O . LYS A 1 90 ? -0.844 -23.580 -32.548 1.00 46.81 90 LYS A O 1
ATOM 746 N N . GLY A 1 91 ? -1.210 -25.501 -31.429 1.00 48.00 91 GLY A N 1
ATOM 747 C CA . GLY A 1 91 ? -0.628 -26.390 -32.417 1.00 48.00 91 GLY A CA 1
ATOM 748 C C . GLY A 1 91 ? -1.535 -26.385 -33.637 1.00 48.00 91 GLY A C 1
ATOM 749 O O . GLY A 1 91 ? -2.626 -26.948 -33.606 1.00 48.00 91 GLY A O 1
ATOM 750 N N . GLU A 1 92 ? -1.098 -25.711 -34.690 1.00 44.97 92 GLU A N 1
ATOM 751 C CA . GLU A 1 92 ? -1.662 -25.882 -36.015 1.00 44.97 92 GLU A CA 1
ATOM 752 C C . GLU A 1 92 ? -0.731 -26.836 -36.757 1.00 44.97 92 GLU A C 1
ATOM 754 O O . GLU A 1 92 ? 0.297 -26.471 -37.317 1.00 44.97 92 GLU A O 1
ATOM 759 N N . GLY A 1 93 ? -1.065 -28.113 -36.661 1.00 44.12 93 GLY A N 1
ATOM 760 C CA . GLY A 1 93 ? -0.595 -29.128 -37.578 1.00 44.12 93 GLY A CA 1
ATOM 761 C C . GLY A 1 93 ? -1.759 -30.068 -37.865 1.00 44.12 93 GLY A C 1
ATOM 762 O O . GLY A 1 93 ? -2.602 -30.270 -36.991 1.00 44.12 93 GLY A O 1
ATOM 763 N N . PRO A 1 94 ? -1.796 -30.723 -39.025 1.00 56.72 94 PRO A N 1
ATOM 764 C CA . PRO A 1 94 ? -1.367 -30.284 -40.345 1.00 56.72 94 PRO A CA 1
ATOM 765 C C . PRO A 1 94 ? -2.596 -30.154 -41.265 1.00 56.72 94 PRO A C 1
ATOM 767 O O . PRO A 1 94 ? -3.641 -30.763 -41.030 1.00 56.72 94 PRO A O 1
ATOM 770 N N . SER A 1 95 ? -2.497 -29.404 -42.358 1.00 41.12 95 S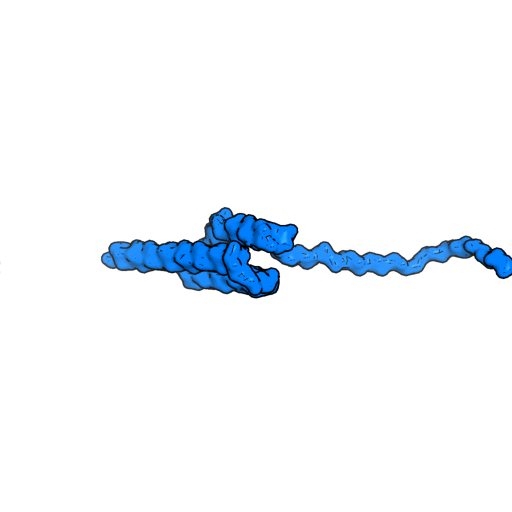ER A N 1
ATOM 771 C CA . SER A 1 95 ? -3.396 -29.633 -43.494 1.00 41.12 95 SER A CA 1
ATOM 772 C C . SER A 1 95 ? -2.609 -29.621 -44.801 1.00 41.12 95 SER A C 1
ATOM 774 O O . SER A 1 95 ? -1.740 -28.767 -44.977 1.00 41.12 95 SER A O 1
ATOM 776 N N . PRO A 1 96 ? -2.835 -30.625 -45.666 1.00 56.97 96 PRO A N 1
ATOM 777 C CA . PRO A 1 96 ? -1.959 -30.954 -46.774 1.00 56.97 96 PRO A CA 1
ATOM 778 C C . PRO A 1 96 ? -2.401 -30.234 -48.045 1.00 56.97 96 PRO A C 1
ATOM 780 O O . PRO A 1 96 ? -3.577 -30.264 -48.393 1.00 56.97 96 PRO A O 1
ATOM 783 N N . SER A 1 97 ? -1.451 -29.688 -48.799 1.00 44.94 97 SER A N 1
ATOM 784 C CA . SER A 1 97 ? -1.645 -29.462 -50.234 1.00 44.94 97 SER A CA 1
ATOM 785 C C . SER A 1 97 ? -0.325 -29.101 -50.913 1.00 44.94 97 SER A C 1
ATOM 787 O O . SER A 1 97 ? 0.169 -27.991 -50.775 1.00 44.94 97 SER A O 1
ATOM 789 N N . VAL A 1 98 ? 0.241 -30.123 -51.563 1.00 57.62 98 VAL A N 1
ATOM 790 C CA . VAL A 1 98 ? 0.814 -30.170 -52.924 1.00 57.62 98 VAL A CA 1
ATOM 791 C C . VAL A 1 98 ? 1.244 -28.882 -53.650 1.00 57.62 98 VAL A C 1
ATOM 793 O O . VAL A 1 98 ? 0.543 -27.877 -53.631 1.00 57.62 98 VAL A O 1
ATOM 796 N N . SER A 1 99 ? 2.284 -29.084 -54.483 1.00 47.94 99 SER A N 1
ATOM 797 C CA . SER A 1 99 ? 2.786 -28.283 -55.626 1.00 47.94 99 SER A CA 1
ATOM 798 C C . SER A 1 99 ? 3.997 -27.414 -55.257 1.00 47.94 99 SER A C 1
ATOM 800 O O . SER A 1 99 ? 3.893 -26.594 -54.361 1.00 47.94 99 SER A O 1
ATOM 802 N N . SER A 1 100 ? 5.194 -27.486 -55.846 1.00 51.47 100 SER A N 1
ATOM 803 C CA . SER A 1 100 ? 5.823 -28.220 -56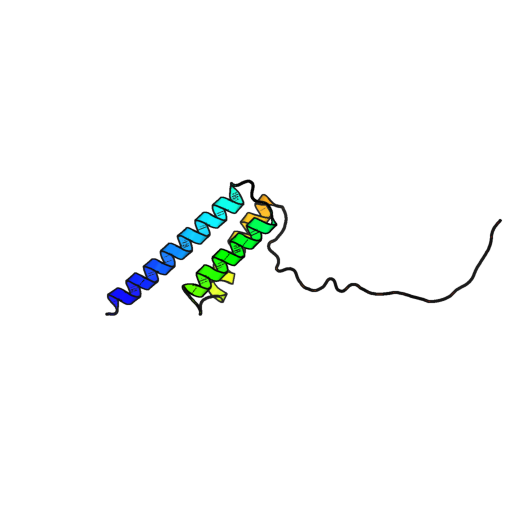.959 1.00 51.47 100 SER A CA 1
ATOM 804 C C . SER A 1 100 ? 7.355 -28.085 -56.785 1.00 51.47 100 SER A C 1
ATOM 806 O O . SER A 1 100 ? 7.781 -27.195 -56.048 1.00 51.47 100 SER A O 1
ATOM 808 N N . PRO A 1 101 ? 8.200 -28.882 -57.466 1.00 62.44 101 PRO A N 1
ATOM 809 C CA . PRO A 1 101 ? 9.625 -28.595 -57.588 1.00 62.44 101 PRO A CA 1
ATOM 810 C C . PRO A 1 101 ? 9.907 -27.730 -58.836 1.00 62.44 101 PRO A C 1
ATOM 812 O O . PRO A 1 101 ? 9.524 -28.094 -59.944 1.00 62.44 101 PRO A O 1
ATOM 815 N N . GLU A 1 102 ? 10.610 -26.617 -58.649 1.00 54.03 102 GLU A N 1
ATOM 816 C CA . GLU A 1 102 ? 11.419 -25.900 -59.653 1.00 54.03 102 GLU A CA 1
ATOM 817 C C . GLU A 1 102 ? 12.768 -25.642 -58.953 1.00 54.03 102 GLU A C 1
ATOM 819 O O . GLU A 1 102 ? 12.758 -25.260 -57.785 1.00 54.03 102 GLU A O 1
ATOM 824 N N . SER A 1 103 ? 13.965 -25.842 -59.502 1.00 57.00 103 SER A N 1
ATOM 825 C CA . SER A 1 103 ? 14.487 -26.268 -60.807 1.00 57.00 103 SER A CA 1
ATOM 826 C C . SER A 1 103 ? 15.782 -27.057 -60.572 1.00 57.00 103 SER A C 1
ATOM 828 O O . SER A 1 103 ? 16.370 -26.891 -59.477 1.00 57.00 103 SER A O 1
#

Sequence (103 aa):
MENQEIKEENRRIRFLRFLVDLSLRSIQQDDLPLDEAFGLVEEVKRAALNLFPEKEVAFELIYRPRFQRATEARFGIPLTPPSPLRGEGKGEGPSPSVSSPES

pLDDT: mean 79.02, std 16.7, range [41.12, 94.81]